Protein AF-A0A263E3W2-F1 (afdb_monomer)

Radius of gyration: 11.76 Å; Cα contacts (8 Å, |Δi|>4): 68; chains: 1; bounding box: 31×28×21 Å

pLDDT: mean 92.81, std 8.76, range [52.97, 98.06]

Structure (mmCIF, N/CA/C/O backbone):
data_AF-A0A263E3W2-F1
#
_entry.id   AF-A0A263E3W2-F1
#
loop_
_atom_site.group_PDB
_atom_site.id
_atom_site.type_symbol
_atom_site.label_atom_id
_atom_site.label_alt_id
_atom_site.label_comp_id
_atom_site.label_asym_id
_atom_site.label_entity_id
_atom_site.label_seq_id
_atom_site.pdbx_PDB_ins_code
_atom_site.Cartn_x
_atom_site.Cartn_y
_atom_site.Cartn_z
_atom_site.occupancy
_atom_site.B_iso_or_equiv
_atom_site.auth_seq_id
_atom_site.auth_comp_id
_atom_site.auth_asym_id
_atom_site.auth_atom_id
_atom_site.pdbx_PDB_model_num
ATOM 1 N N . MET A 1 1 ? -2.765 0.196 -8.622 1.00 96.00 1 MET A N 1
ATOM 2 C CA . MET A 1 1 ? -2.828 1.501 -7.910 1.00 96.00 1 MET A CA 1
ATOM 3 C C . MET A 1 1 ? -1.741 1.609 -6.842 1.00 96.00 1 MET A C 1
ATOM 5 O O . MET A 1 1 ? -1.176 0.593 -6.453 1.00 96.00 1 MET A O 1
ATOM 9 N N . SER A 1 2 ? -1.384 2.823 -6.423 1.00 96.50 2 SER A N 1
ATOM 10 C CA . SER A 1 2 ? -0.437 3.091 -5.328 1.00 96.50 2 SER A CA 1
ATOM 11 C C . SER A 1 2 ? -1.035 2.762 -3.954 1.00 96.50 2 SER A C 1
ATOM 13 O O . SER A 1 2 ? -2.252 2.648 -3.804 1.00 96.50 2 SER A O 1
ATOM 15 N N . THR A 1 3 ? -0.191 2.658 -2.924 1.00 96.69 3 THR A N 1
ATOM 16 C CA . THR A 1 3 ? -0.644 2.470 -1.533 1.00 96.69 3 THR A CA 1
ATOM 17 C C . THR A 1 3 ? -1.575 3.588 -1.061 1.00 96.69 3 THR A C 1
ATOM 19 O O . THR A 1 3 ? -2.528 3.317 -0.341 1.00 96.69 3 THR A O 1
ATOM 22 N N . GLY A 1 4 ? -1.331 4.840 -1.463 1.00 97.44 4 GLY A N 1
ATOM 23 C CA . GLY A 1 4 ? -2.186 5.970 -1.081 1.00 97.44 4 GLY A CA 1
ATOM 24 C C . GLY A 1 4 ? -3.589 5.875 -1.680 1.00 97.44 4 GLY A C 1
ATOM 25 O O . GLY A 1 4 ? -4.576 6.055 -0.971 1.00 97.44 4 GLY A O 1
ATOM 26 N N . GLU A 1 5 ? -3.679 5.538 -2.967 1.00 98.00 5 GLU A N 1
ATOM 27 C CA . GLU A 1 5 ? -4.960 5.340 -3.657 1.00 98.00 5 GLU A CA 1
ATOM 28 C C . GLU A 1 5 ? -5.732 4.152 -3.078 1.00 98.00 5 GLU A C 1
ATOM 30 O O . GLU A 1 5 ? -6.911 4.289 -2.758 1.00 98.00 5 GLU A O 1
ATOM 35 N N . ALA A 1 6 ? -5.057 3.016 -2.878 1.00 97.94 6 ALA A N 1
ATOM 36 C CA . ALA A 1 6 ? -5.662 1.826 -2.288 1.00 97.94 6 ALA A CA 1
ATOM 37 C C . ALA A 1 6 ? -6.186 2.094 -0.870 1.00 97.94 6 ALA A C 1
ATOM 39 O O . ALA A 1 6 ? -7.312 1.729 -0.542 1.00 97.94 6 ALA A O 1
ATOM 40 N N . ALA A 1 7 ? -5.396 2.781 -0.041 1.00 97.69 7 ALA A N 1
ATOM 41 C CA . ALA A 1 7 ? -5.787 3.115 1.322 1.00 97.69 7 ALA A CA 1
ATOM 42 C C . ALA A 1 7 ? -7.017 4.034 1.350 1.00 97.69 7 ALA A C 1
ATOM 44 O O . ALA A 1 7 ? -7.971 3.761 2.078 1.00 97.69 7 ALA A O 1
ATOM 45 N N . ARG A 1 8 ? -7.043 5.062 0.488 1.00 98.06 8 ARG A N 1
ATOM 46 C CA . ARG A 1 8 ? -8.202 5.953 0.334 1.00 98.06 8 ARG A CA 1
ATOM 47 C C . ARG A 1 8 ? -9.449 5.190 -0.117 1.00 98.06 8 ARG A C 1
ATOM 49 O O . ARG A 1 8 ? -10.512 5.401 0.454 1.00 98.06 8 ARG A O 1
ATOM 56 N N . ALA A 1 9 ? -9.321 4.283 -1.085 1.00 97.44 9 ALA A N 1
ATOM 57 C CA . ALA A 1 9 ? -10.438 3.477 -1.590 1.00 97.44 9 ALA A CA 1
ATOM 58 C C . ALA A 1 9 ? -11.036 2.515 -0.543 1.00 97.44 9 ALA A C 1
ATOM 60 O O . ALA A 1 9 ? -12.167 2.047 -0.700 1.00 97.44 9 ALA A O 1
ATOM 61 N N . LEU A 1 10 ? -10.277 2.202 0.508 1.00 94.31 10 LEU A N 1
ATOM 62 C CA . LEU A 1 10 ? -10.674 1.306 1.595 1.00 94.31 10 LEU A CA 1
ATOM 63 C C . LEU A 1 10 ? -10.993 2.037 2.903 1.00 94.31 10 LEU A C 1
ATOM 65 O O . LEU A 1 10 ? -11.383 1.388 3.868 1.00 94.31 10 LEU A O 1
ATOM 69 N N . GLY A 1 11 ? -10.815 3.360 2.956 1.00 95.94 11 GLY A N 1
ATOM 70 C CA . GLY A 1 11 ? -11.016 4.140 4.177 1.00 95.94 11 GLY A CA 1
ATOM 71 C C . GLY A 1 11 ? -10.006 3.831 5.290 1.00 95.94 11 GLY A C 1
ATOM 72 O O . GLY A 1 11 ? -10.314 4.029 6.461 1.00 95.94 11 GLY A O 1
ATOM 73 N N . VAL A 1 12 ? -8.805 3.345 4.954 1.00 95.56 12 VAL A N 1
ATOM 74 C CA . VAL A 1 12 ? -7.732 3.073 5.929 1.00 95.56 12 VAL A CA 1
ATOM 75 C C . VAL A 1 12 ? -6.564 4.038 5.756 1.00 95.56 12 VAL A C 1
ATOM 77 O O . VAL A 1 12 ? -6.399 4.672 4.715 1.00 95.56 12 VAL A O 1
ATOM 80 N N . SER A 1 13 ? -5.703 4.138 6.771 1.00 97.44 13 SER A N 1
ATOM 81 C CA . SER A 1 13 ? -4.471 4.915 6.634 1.00 97.44 13 SER A CA 1
ATOM 82 C C . SER A 1 13 ? -3.482 4.213 5.694 1.00 97.44 13 SER A C 1
ATOM 84 O O . SER A 1 13 ? -3.275 2.996 5.761 1.00 97.44 13 SER A O 1
ATOM 86 N N . SER A 1 14 ? -2.805 4.987 4.848 1.00 97.00 14 SER A N 1
ATOM 87 C CA . SER A 1 14 ? -1.728 4.490 3.981 1.00 97.00 14 SER A CA 1
ATOM 88 C C . SER A 1 14 ? -0.559 3.908 4.782 1.00 97.00 14 SER A C 1
ATOM 90 O O . SER A 1 14 ? 0.068 2.946 4.337 1.00 97.00 14 SER A O 1
ATOM 92 N N . ARG A 1 15 ? -0.312 4.420 5.997 1.00 96.75 15 ARG A N 1
ATOM 93 C CA . ARG A 1 15 ? 0.672 3.870 6.942 1.00 96.75 15 ARG A CA 1
ATOM 94 C C . ARG A 1 15 ? 0.292 2.464 7.408 1.00 96.75 15 ARG A C 1
ATOM 96 O O . ARG A 1 15 ? 1.164 1.601 7.460 1.00 96.75 15 ARG A O 1
ATOM 103 N N . SER A 1 16 ? -0.983 2.225 7.719 1.00 96.44 16 SER A N 1
ATOM 104 C CA . SER A 1 16 ? -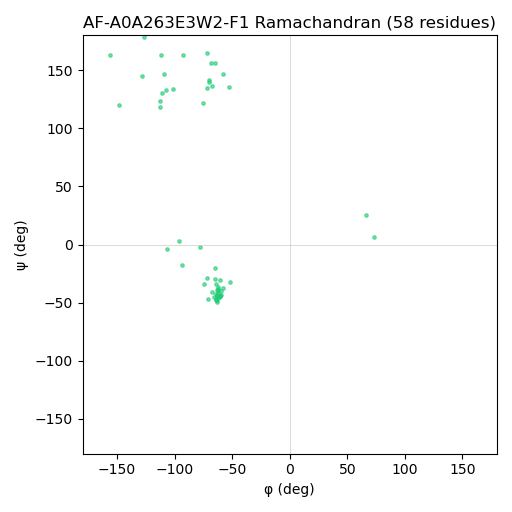1.484 0.900 8.112 1.00 96.44 16 SER A CA 1
ATOM 105 C C . SER A 1 16 ? -1.345 -0.092 6.965 1.00 96.44 16 SER A C 1
ATOM 107 O O . SER A 1 16 ? -0.779 -1.164 7.157 1.00 96.44 16 SER A O 1
ATOM 109 N N . LEU A 1 17 ? -1.769 0.298 5.758 1.00 97.19 17 LEU A N 1
ATOM 110 C CA . LEU A 1 17 ? -1.671 -0.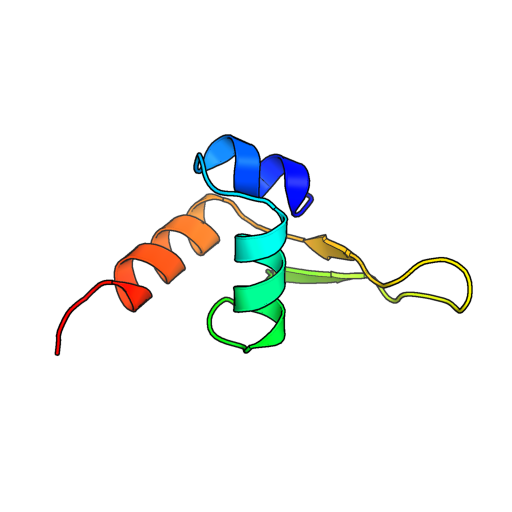567 4.584 1.00 97.19 17 LEU A CA 1
ATOM 111 C C . LEU A 1 17 ? -0.210 -0.922 4.254 1.00 97.19 17 LEU A C 1
ATOM 113 O O . LEU A 1 17 ? 0.111 -2.091 4.054 1.00 97.19 17 LEU A O 1
ATOM 117 N N . ALA A 1 18 ? 0.698 0.061 4.271 1.00 95.81 18 ALA A N 1
ATOM 118 C CA . ALA A 1 18 ? 2.128 -0.184 4.075 1.00 95.81 18 ALA A CA 1
ATOM 119 C C . ALA A 1 18 ? 2.724 -1.087 5.168 1.00 95.81 18 ALA A C 1
ATOM 121 O O . ALA A 1 18 ? 3.556 -1.945 4.879 1.00 95.81 18 ALA A O 1
ATOM 122 N N . ARG A 1 19 ? 2.294 -0.912 6.424 1.00 96.44 19 ARG A N 1
ATOM 123 C CA . ARG A 1 19 ? 2.734 -1.743 7.548 1.00 96.44 19 ARG A CA 1
ATOM 124 C C . ARG A 1 19 ? 2.317 -3.200 7.360 1.00 96.44 19 ARG A C 1
ATOM 126 O O . ARG A 1 19 ? 3.173 -4.066 7.480 1.00 96.44 19 ARG A O 1
ATOM 133 N N . TRP A 1 20 ? 1.052 -3.466 7.040 1.00 96.94 20 TRP A N 1
ATOM 134 C CA . TRP A 1 20 ? 0.564 -4.831 6.818 1.00 96.94 20 TRP A CA 1
ATOM 135 C C . TRP A 1 20 ? 1.261 -5.515 5.642 1.00 96.94 20 TRP A C 1
ATOM 137 O O . TRP A 1 20 ? 1.567 -6.701 5.730 1.00 96.94 20 TRP A O 1
ATOM 147 N N . ALA A 1 21 ? 1.568 -4.761 4.584 1.00 96.38 21 ALA A N 1
ATOM 148 C CA . ALA A 1 21 ? 2.354 -5.256 3.458 1.00 96.38 21 ALA A CA 1
ATOM 149 C C . ALA A 1 21 ? 3.777 -5.651 3.877 1.00 96.38 21 ALA A C 1
ATOM 151 O O . ALA A 1 21 ? 4.245 -6.745 3.576 1.00 96.38 21 ALA A O 1
ATOM 152 N N . ARG A 1 22 ? 4.451 -4.775 4.632 1.00 95.12 22 ARG A N 1
ATOM 153 C CA . ARG A 1 22 ? 5.804 -5.015 5.153 1.00 95.12 22 ARG A CA 1
ATOM 154 C C . ARG A 1 22 ? 5.859 -6.193 6.130 1.00 95.12 22 ARG A C 1
ATOM 156 O O . ARG A 1 22 ? 6.858 -6.896 6.173 1.00 95.12 22 ARG A O 1
ATOM 163 N N . GLU A 1 23 ? 4.799 -6.398 6.907 1.00 96.00 23 GLU A N 1
ATOM 164 C CA . GLU A 1 23 ? 4.639 -7.542 7.816 1.00 96.00 23 GLU A CA 1
ATOM 165 C C . GLU A 1 23 ? 4.222 -8.833 7.085 1.00 96.00 23 GLU A C 1
ATOM 167 O O . GLU A 1 23 ? 4.066 -9.868 7.723 1.00 96.00 23 GLU A O 1
ATOM 172 N N . GLY A 1 24 ? 4.006 -8.791 5.764 1.00 96.12 24 GLY A N 1
ATOM 173 C CA . GLY A 1 24 ? 3.596 -9.949 4.963 1.00 96.12 24 GLY A CA 1
ATOM 174 C C . GLY A 1 24 ? 2.138 -10.381 5.154 1.00 96.12 24 GL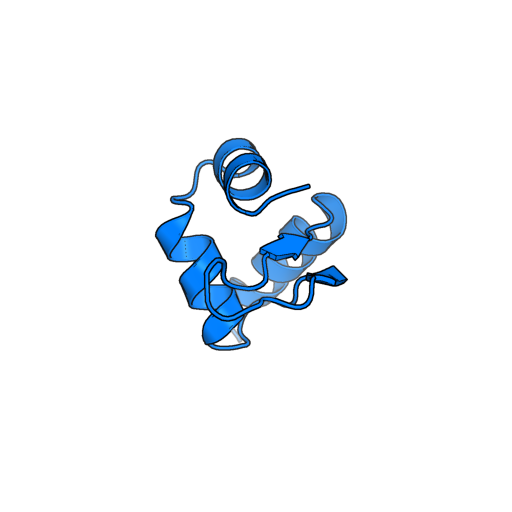Y A C 1
ATOM 175 O O . GLY A 1 24 ? 1.727 -11.397 4.597 1.00 96.12 24 GLY A O 1
ATOM 176 N N . ARG A 1 25 ? 1.342 -9.612 5.908 1.00 95.94 25 ARG A N 1
ATOM 177 C CA . ARG A 1 25 ? -0.085 -9.883 6.173 1.00 95.94 25 ARG A CA 1
ATOM 178 C C . ARG A 1 25 ? -0.953 -9.628 4.945 1.00 95.94 25 ARG A C 1
ATOM 180 O O . ARG A 1 25 ? -1.999 -10.246 4.792 1.00 95.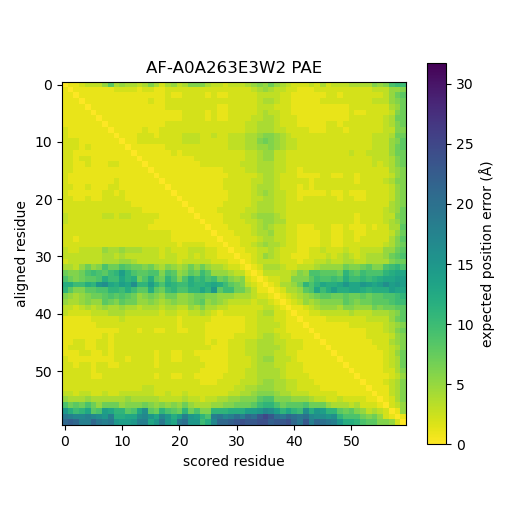94 25 ARG A O 1
ATOM 187 N N . LEU A 1 26 ? -0.511 -8.711 4.087 1.00 97.00 26 LEU A N 1
ATOM 188 C CA . LEU A 1 26 ? -1.099 -8.428 2.783 1.00 97.00 26 LEU A CA 1
ATOM 189 C C . LEU A 1 26 ? 0.002 -8.470 1.725 1.00 97.00 26 LEU A C 1
ATOM 191 O O . LEU A 1 26 ? 1.134 -8.062 1.981 1.00 97.00 26 LEU A O 1
ATOM 195 N N . LYS A 1 27 ? -0.3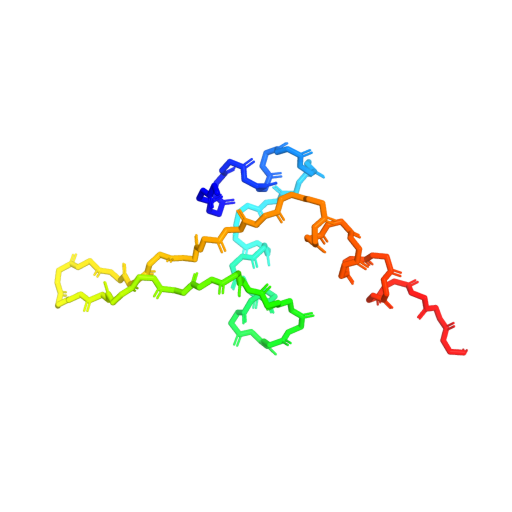28 -8.936 0.527 1.00 97.31 27 LYS A N 1
ATOM 196 C CA . LYS A 1 27 ? 0.596 -9.054 -0.597 1.00 97.31 27 LYS A CA 1
ATOM 197 C C . LYS A 1 27 ? 0.197 -8.071 -1.696 1.00 97.31 27 LYS A C 1
ATOM 199 O O . LYS A 1 27 ? -0.913 -8.175 -2.212 1.00 97.31 27 LYS A O 1
ATOM 204 N N . PRO A 1 28 ? 1.057 -7.110 -2.063 1.00 97.38 28 PRO 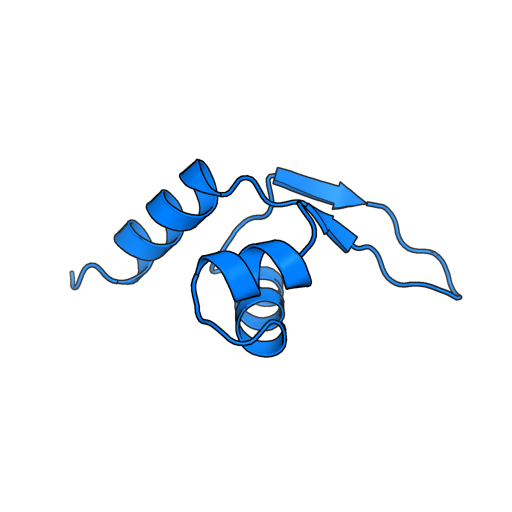A N 1
ATOM 205 C CA . PRO A 1 28 ? 0.843 -6.327 -3.272 1.00 97.38 28 PRO A CA 1
ATOM 206 C C . PRO A 1 28 ? 1.021 -7.217 -4.510 1.00 97.38 28 PRO A C 1
ATOM 208 O O . PRO A 1 28 ? 1.748 -8.207 -4.461 1.00 97.38 28 PRO A O 1
ATOM 211 N N . VAL A 1 29 ? 0.412 -6.826 -5.632 1.00 97.31 29 VAL A N 1
ATOM 212 C CA . VAL A 1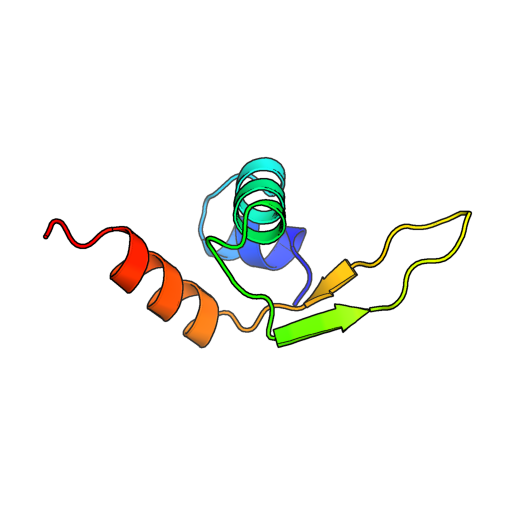 29 ? 0.550 -7.529 -6.922 1.00 97.31 29 VAL A CA 1
ATOM 213 C C . VAL A 1 29 ? 2.015 -7.558 -7.343 1.00 97.31 29 VAL A C 1
ATOM 215 O O . VAL A 1 29 ? 2.538 -8.581 -7.770 1.00 97.31 29 VAL A O 1
ATOM 218 N N . PHE A 1 30 ? 2.689 -6.421 -7.190 1.00 94.06 30 PHE A N 1
ATOM 219 C CA . PHE A 1 30 ? 4.131 -6.323 -7.324 1.00 94.06 30 PHE A CA 1
ATOM 220 C C . PHE A 1 30 ? 4.660 -5.116 -6.552 1.00 94.06 30 PHE A C 1
ATOM 222 O O . PHE A 1 30 ? 3.923 -4.196 -6.184 1.00 94.06 30 PHE A O 1
ATOM 229 N N . SER A 1 31 ? 5.968 -5.123 -6.320 1.00 94.44 31 SER A N 1
ATOM 230 C CA . SER A 1 31 ? 6.702 -3.975 -5.799 1.00 94.44 31 SER A CA 1
ATOM 231 C C . SER A 1 31 ? 7.604 -3.455 -6.901 1.00 94.44 31 SER A C 1
ATOM 233 O O . SER A 1 31 ? 8.327 -4.232 -7.522 1.00 94.44 31 SER A O 1
ATOM 235 N N . THR A 1 32 ? 7.570 -2.153 -7.164 1.00 92.00 32 THR A N 1
ATOM 236 C CA . THR A 1 32 ? 8.570 -1.569 -8.058 1.00 92.00 32 THR A CA 1
ATOM 237 C C . THR A 1 32 ? 9.923 -1.583 -7.349 1.00 92.00 32 THR A C 1
ATOM 239 O O . THR A 1 32 ? 9.960 -1.294 -6.149 1.00 92.00 32 THR A O 1
ATOM 242 N N . PRO A 1 33 ? 11.035 -1.854 -8.050 1.00 88.94 33 PRO A N 1
ATOM 243 C CA . PRO A 1 33 ? 12.361 -1.630 -7.494 1.00 88.94 33 PRO A CA 1
ATOM 244 C C . PRO A 1 33 ? 12.484 -0.192 -6.978 1.00 88.94 33 PRO A C 1
ATOM 246 O O . PRO A 1 33 ? 12.003 0.752 -7.612 1.00 88.94 33 PRO A O 1
ATOM 249 N N . GLY A 1 34 ? 13.066 -0.044 -5.792 1.00 85.88 34 GLY A N 1
ATOM 250 C CA . GLY A 1 34 ? 13.507 1.246 -5.272 1.00 85.88 34 GLY A CA 1
ATOM 251 C C . GLY A 1 34 ? 14.968 1.490 -5.626 1.00 85.88 34 GLY A C 1
ATOM 252 O O . GLY A 1 34 ? 15.691 0.553 -5.950 1.00 85.88 34 GLY A O 1
ATOM 253 N N . GLY A 1 35 ? 15.398 2.742 -5.528 1.00 80.44 35 GLY A N 1
ATOM 254 C CA . GLY A 1 35 ? 16.812 3.114 -5.538 1.00 80.44 35 GLY A CA 1
ATOM 255 C C . GLY A 1 35 ? 17.146 3.963 -4.315 1.00 80.44 35 GLY A C 1
ATOM 256 O O . GLY A 1 35 ? 16.253 4.328 -3.550 1.00 80.44 35 GLY A O 1
ATOM 257 N N . ASP A 1 36 ? 18.412 4.348 -4.168 1.00 83.44 36 ASP A N 1
ATOM 258 C CA . ASP A 1 36 ? 18.932 5.046 -2.978 1.00 83.44 36 ASP A CA 1
ATOM 259 C C . ASP A 1 36 ? 18.124 6.290 -2.577 1.00 83.44 36 ASP A C 1
ATOM 261 O O . ASP A 1 36 ? 17.987 6.613 -1.401 1.00 83.44 36 ASP A O 1
ATOM 265 N N . LYS A 1 37 ? 17.548 6.989 -3.563 1.00 86.06 37 LYS A N 1
ATOM 266 C CA . LYS A 1 37 ? 16.785 8.230 -3.354 1.00 86.06 37 LYS A CA 1
ATOM 267 C C . LYS A 1 37 ? 15.279 8.021 -3.189 1.00 86.06 37 LYS A C 1
ATOM 269 O O . LYS A 1 37 ? 14.594 8.950 -2.762 1.00 86.06 37 LYS A O 1
ATOM 274 N N . ARG A 1 38 ? 14.730 6.866 -3.587 1.00 81.62 38 ARG A N 1
ATOM 275 C CA . ARG A 1 38 ? 13.283 6.590 -3.532 1.00 81.62 38 ARG A CA 1
ATOM 276 C C . ARG A 1 38 ? 13.013 5.106 -3.283 1.00 81.62 38 ARG A C 1
ATOM 278 O O . ARG A 1 38 ? 13.374 4.288 -4.131 1.00 81.62 38 ARG A O 1
ATOM 285 N N . PRO A 1 39 ? 12.319 4.753 -2.186 1.00 85.19 39 PRO A N 1
ATOM 286 C CA . PRO A 1 39 ? 11.976 3.367 -1.916 1.00 85.19 39 PRO A CA 1
ATOM 287 C C . PRO A 1 39 ? 11.023 2.815 -2.978 1.00 85.19 39 PRO A C 1
ATOM 289 O O . PRO A 1 39 ? 10.283 3.555 -3.637 1.00 85.19 39 PRO A O 1
ATOM 292 N N . GLY A 1 40 ? 11.039 1.490 -3.111 1.00 90.88 40 GLY A N 1
ATOM 293 C CA . GLY A 1 40 ? 10.111 0.770 -3.968 1.00 90.88 40 GLY A CA 1
ATOM 294 C C . GLY A 1 40 ? 8.663 1.042 -3.573 1.00 90.88 40 GLY A C 1
ATOM 295 O O . GLY A 1 40 ? 8.348 1.259 -2.401 1.00 90.88 40 GLY A O 1
ATOM 296 N N . GLN A 1 41 ? 7.769 1.053 -4.557 1.00 93.94 41 GLN A N 1
ATOM 297 C CA . GLN A 1 41 ? 6.354 1.316 -4.337 1.00 93.94 41 GLN A CA 1
ATOM 298 C C . GLN A 1 41 ? 5.556 0.032 -4.488 1.00 93.94 41 GLN A C 1
ATOM 300 O O . GLN A 1 41 ? 5.685 -0.685 -5.482 1.00 93.94 41 GLN A O 1
ATOM 305 N N . TYR A 1 42 ? 4.671 -0.215 -3.530 1.00 96.94 42 TYR A N 1
ATOM 306 C CA . TYR A 1 42 ? 3.692 -1.282 -3.644 1.00 96.94 42 TYR A CA 1
ATOM 307 C C . TYR A 1 42 ? 2.623 -0.927 -4.670 1.00 96.94 42 TYR A C 1
ATOM 309 O O . TYR A 1 42 ? 2.082 0.188 -4.684 1.00 96.94 42 TYR A O 1
ATOM 317 N N . ARG A 1 43 ? 2.311 -1.902 -5.522 1.00 97.44 43 ARG A N 1
ATOM 318 C CA . ARG A 1 43 ? 1.230 -1.826 -6.493 1.00 97.44 43 ARG A CA 1
ATOM 319 C C . ARG A 1 43 ? 0.139 -2.807 -6.117 1.00 97.44 43 ARG A C 1
ATOM 321 O O . ARG A 1 43 ? 0.371 -4.001 -5.971 1.00 97.44 43 ARG A O 1
ATOM 328 N N . TRP A 1 44 ? -1.052 -2.256 -5.957 1.00 98.06 44 TRP A N 1
ATOM 329 C CA . TRP A 1 44 ? -2.226 -2.970 -5.487 1.00 98.06 44 TRP A CA 1
ATOM 330 C C . TRP A 1 44 ? -3.230 -3.154 -6.612 1.00 98.06 44 TRP A C 1
ATOM 332 O O . TRP A 1 44 ? -3.392 -2.263 -7.455 1.00 98.06 44 TRP A O 1
ATOM 342 N N . ASP A 1 45 ? -3.926 -4.278 -6.561 1.00 98.06 45 ASP A N 1
ATOM 343 C CA . ASP A 1 45 ? -5.228 -4.461 -7.176 1.00 98.06 45 ASP A CA 1
ATOM 344 C C . ASP A 1 45 ? -6.291 -4.337 -6.075 1.00 98.06 45 ASP A C 1
ATOM 346 O O . ASP A 1 45 ? -6.113 -4.863 -4.975 1.00 98.06 45 ASP A O 1
ATOM 350 N N . LEU A 1 46 ? -7.364 -3.582 -6.323 1.00 97.06 46 LEU A N 1
ATOM 351 C CA . LEU A 1 46 ? -8.356 -3.297 -5.281 1.00 97.06 46 LEU A CA 1
ATOM 352 C C . LEU A 1 46 ? -9.243 -4.505 -4.977 1.00 97.06 46 LEU A C 1
ATOM 354 O O . LEU A 1 46 ? -9.665 -4.662 -3.832 1.00 97.06 46 LEU A O 1
ATOM 358 N N . GLN A 1 47 ? -9.549 -5.333 -5.978 1.00 97.19 47 GLN A N 1
ATOM 359 C CA . GLN A 1 47 ? -10.391 -6.510 -5.781 1.00 97.19 47 GLN A CA 1
ATOM 360 C C . GLN A 1 47 ? -9.636 -7.565 -4.974 1.00 97.19 47 GLN A C 1
ATOM 362 O O . GLN A 1 47 ? -10.155 -8.050 -3.967 1.00 97.19 47 GLN A O 1
ATOM 367 N N . ASP A 1 48 ? -8.388 -7.842 -5.350 1.00 97.62 48 ASP A N 1
ATOM 368 C CA . ASP A 1 48 ? -7.514 -8.755 -4.615 1.00 97.62 48 ASP A CA 1
ATOM 369 C C . ASP A 1 48 ? -7.261 -8.261 -3.182 1.00 97.62 48 ASP A C 1
ATOM 371 O O . ASP A 1 48 ? -7.446 -9.006 -2.221 1.00 97.62 48 ASP A O 1
ATOM 375 N N . LEU A 1 49 ? -6.962 -6.971 -2.998 1.00 97.12 49 LEU A N 1
ATOM 376 C CA . LEU A 1 49 ? -6.753 -6.398 -1.667 1.00 97.12 49 LEU A CA 1
ATOM 377 C C . LEU A 1 49 ? -7.993 -6.531 -0.763 1.00 97.12 49 LEU A C 1
ATOM 379 O O . LEU A 1 49 ? -7.860 -6.855 0.420 1.00 97.12 49 LEU A O 1
ATOM 383 N N . ARG A 1 50 ? -9.206 -6.333 -1.302 1.00 96.12 50 ARG A N 1
ATOM 384 C CA . ARG A 1 50 ? -10.455 -6.585 -0.558 1.00 96.12 50 ARG A CA 1
ATOM 385 C C . ARG A 1 50 ? -10.585 -8.058 -0.173 1.00 96.12 50 ARG A C 1
ATOM 387 O O . ARG A 1 50 ? -10.937 -8.349 0.968 1.00 96.12 50 ARG A O 1
ATOM 394 N N . ALA A 1 51 ? -10.273 -8.978 -1.085 1.00 96.19 51 ALA A N 1
ATOM 395 C CA . ALA A 1 51 ? -10.315 -10.411 -0.806 1.00 96.19 51 ALA A CA 1
ATOM 396 C C . ALA A 1 51 ? -9.319 -10.816 0.294 1.00 96.19 51 ALA A C 1
ATOM 398 O O . ALA A 1 51 ? -9.668 -11.587 1.189 1.00 96.19 51 ALA A O 1
ATOM 399 N N . GLN A 1 52 ? -8.104 -10.266 0.272 1.00 96.50 52 GLN A N 1
ATOM 400 C CA . GLN A 1 52 ? -7.098 -10.514 1.304 1.00 96.50 52 GLN A CA 1
ATOM 401 C C . GLN A 1 52 ? -7.541 -10.003 2.682 1.00 96.50 52 GLN A C 1
ATOM 403 O O . GLN A 1 52 ? -7.425 -10.731 3.666 1.00 96.50 52 GLN A O 1
ATOM 408 N N . LEU A 1 53 ? -8.113 -8.797 2.760 1.00 94.19 53 LEU A N 1
ATOM 409 C CA . LEU A 1 53 ? -8.638 -8.243 4.015 1.00 94.19 53 LEU A CA 1
ATOM 410 C C . LEU A 1 53 ? -9.788 -9.075 4.594 1.00 94.19 53 LEU A C 1
ATOM 412 O O . LEU A 1 53 ? -9.847 -9.287 5.803 1.00 94.19 53 LEU A O 1
ATOM 416 N N . LEU A 1 54 ? -10.679 -9.588 3.742 1.00 93.12 54 LEU A N 1
ATOM 417 C CA . LEU A 1 54 ? -11.750 -10.485 4.182 1.00 93.12 54 LEU A CA 1
ATOM 418 C C . LEU A 1 54 ? -11.199 -11.791 4.768 1.00 93.12 54 LEU A C 1
ATOM 420 O O . LEU A 1 54 ? -11.731 -12.274 5.762 1.00 93.12 54 LEU A O 1
ATOM 424 N N . ARG A 1 55 ? -10.131 -12.351 4.184 1.00 93.50 55 ARG A N 1
ATOM 425 C CA . ARG A 1 55 ? -9.458 -13.549 4.720 1.00 93.50 55 ARG A CA 1
ATOM 426 C C . ARG A 1 55 ? -8.763 -13.261 6.049 1.00 93.50 55 ARG A C 1
ATOM 428 O O . ARG A 1 55 ? -8.848 -14.066 6.960 1.00 93.50 55 ARG A O 1
ATOM 435 N N . MET A 1 56 ? -8.125 -12.100 6.160 1.00 88.94 56 MET A N 1
ATOM 436 C CA . MET A 1 56 ? -7.399 -11.652 7.350 1.00 88.94 56 MET A CA 1
ATOM 437 C C . MET A 1 56 ? -8.303 -11.421 8.574 1.00 88.94 56 MET A C 1
ATOM 439 O O . MET A 1 56 ? -7.839 -11.573 9.699 1.00 88.94 56 MET A O 1
ATOM 443 N N . ASN A 1 57 ? -9.567 -11.042 8.359 1.00 85.94 57 ASN A N 1
ATOM 444 C CA . ASN A 1 57 ? -10.535 -10.748 9.421 1.00 85.94 57 ASN A CA 1
ATOM 445 C C . ASN A 1 57 ? -11.457 -11.926 9.774 1.00 85.94 57 ASN A C 1
ATOM 447 O O . ASN A 1 57 ? -12.358 -11.746 10.594 1.00 85.94 57 ASN A O 1
ATOM 451 N N . ARG A 1 58 ? -11.291 -13.107 9.165 1.00 75.50 58 ARG A N 1
ATOM 452 C CA . ARG A 1 58 ? -12.050 -14.284 9.599 1.00 75.50 58 ARG A CA 1
ATOM 453 C C . ARG A 1 58 ? -11.458 -14.810 10.912 1.00 75.50 58 ARG A C 1
ATOM 455 O O . ARG A 1 58 ? -10.269 -15.118 10.920 1.00 75.50 58 ARG A O 1
ATOM 462 N N . PRO A 1 59 ? -12.245 -14.892 12.000 1.00 54.81 59 PRO A N 1
ATOM 463 C CA . PRO A 1 59 ? -11.837 -15.651 13.172 1.00 54.81 59 PRO A CA 1
ATOM 464 C C . PRO A 1 59 ? -11.814 -17.145 12.813 1.00 54.81 59 PRO A C 1
ATOM 466 O O . PRO A 1 59 ? -12.706 -17.6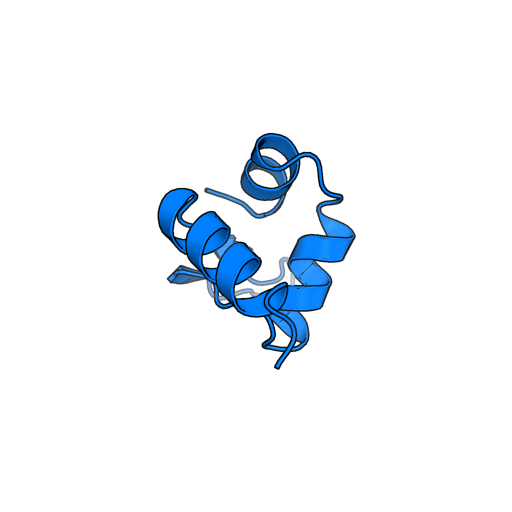13 12.102 1.00 54.81 59 PRO A O 1
ATOM 469 N N . GLU A 1 60 ? -10.762 -17.833 13.257 1.00 52.97 60 GLU A N 1
ATOM 470 C CA . GLU A 1 60 ? -10.637 -19.300 13.240 1.00 52.97 60 GLU A CA 1
ATOM 471 C C . GLU A 1 60 ? -11.681 -19.938 14.170 1.00 52.97 60 GLU A C 1
ATOM 473 O O . GLU A 1 60 ? -11.912 -19.367 15.266 1.00 52.97 60 GLU A O 1
#

Foldseek 3Di:
DFLCVLCVVVVHDSVVSVVCCVVVLDPAPDWAPDDPVGHTTGHHDNVRRVVSVVVSPDDD

Sequence (60 aa):
MSTGEAARALGVSSRSLARWAREGRLKPVFSTPGGDKRPGQYRWDLQDLRAQLLRMNRPE

Nearest PDB structures (foldseek):
  3eco-assembly1_A  TM=4.882E-01  e=3.075E-01  Staphylococcus aureus subsp. aureus Mu50
  1r22-assembly1_B  TM=4.726E-01  e=4.615E-01  Synechococcus elongatus PCC 7942 = FACHB-805
  1r23-assembly1_A  TM=4.987E-01  e=6.049E-01  Synechococcus elongatus PCC 7942 = FACHB-805
  3ez9-assembly2_B-3  TM=5.320E-01  e=2.044E+00  Salmonella enterica subsp. enterica serovar Newpor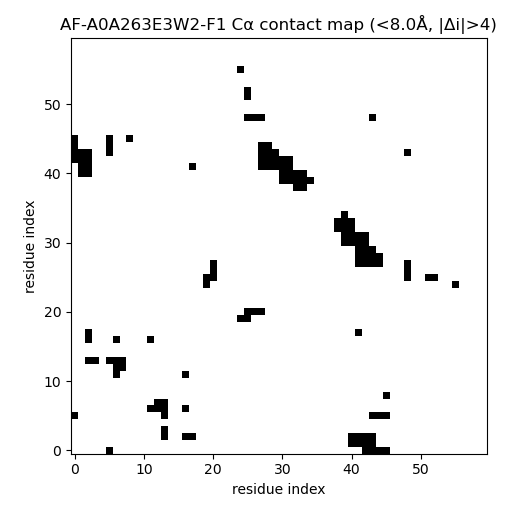t str. SL317
  3cuo-assembly2_C  TM=3.890E-01  e=4.604E+00  unclassified

Secondary structure (DSSP, 8-state):
--HHHHHHHHTS-HHHHHHHHHTTSS--SEEPPPBTTB---EE--HHHHHHHHHHHT---

Mean predicted aligned error: 3.43 Å

Solvent-accessible surface area (backbone atoms only — not comparable to full-atom values): 3585 Å² total; per-residue (Å²): 80,47,53,62,57,51,16,59,76,67,77,47,55,42,67,56,54,53,47,36,38,76,70,65,78,40,82,54,79,45,67,46,86,48,53,98,90,44,76,48,48,52,29,41,51,71,67,60,51,51,52,50,52,56,62,71,69,55,82,132